Protein AF-A0A3D5AUP7-F1 (afdb_monomer)

Mean predicted aligned error: 5.09 Å

Radius of gyration: 14.92 Å; Cα contacts (8 Å, |Δi|>4): 232; chains: 1; bounding box: 32×25×43 Å

Sequence (117 aa):
VCSSDLTIDRVVGEVRGDLPDRWRFDDDGYHENPCRITPMRDGAAATRTLTLSGPEGTEGEALAKLASGFGDVRLRPAEGTPEGFYVDAGNFVAVRARVNGPGTVVLELKTGCRPAD

Nearest PDB structures (foldseek):
  6sgb-assembly1_CE  TM=3.297E-01  e=3.866E-01  Trypanosoma brucei brucei
  5xrz-assembly1_D  TM=4.089E-01  e=2.575E+00  Homo sapiens
  8rjw-assembly1_F  TM=4.200E-01  e=4.077E+00  Homo sapiens
  7p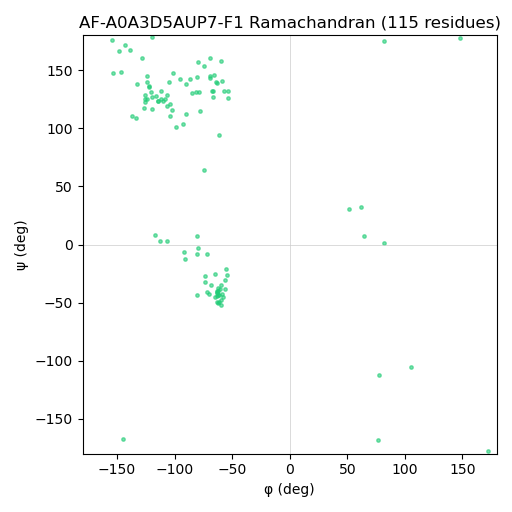kq-assembly1_e  TM=2.857E-01  e=1.027E+00  Chlamydomonas reinhardtii
  8rj3-assembly1_C  TM=4.199E-01  e=4.573E+00  Homo sapiens

Foldseek 3Di:
DDPLVVLVVVLVVLLVVQADPQKDKDKPDKDWDWDAPDPVAIFIKIKIKIKIFGAFPCLLVSQVSSVVSQPPWAFCDDPPGTQWIWDDSPPQWIWIWGAPDGRIIMIMTMHDTDHPD

pLDDT: mean 87.89, std 8.04, range [55.56, 95.88]

Structure (mmCIF, N/CA/C/O backbone):
data_AF-A0A3D5AUP7-F1
#
_entry.id   AF-A0A3D5AUP7-F1
#
loop_
_atom_site.group_PDB
_atom_site.id
_atom_site.typ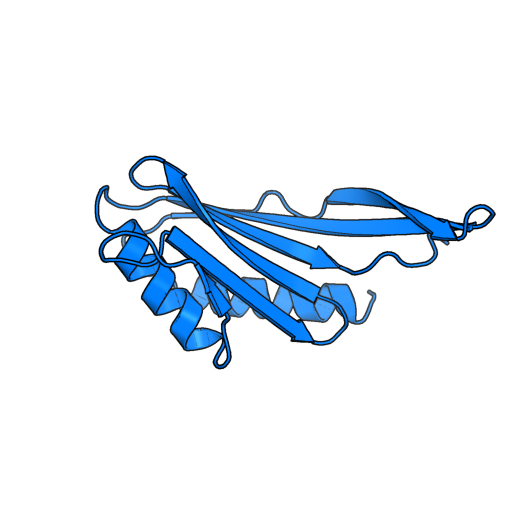e_symbol
_atom_site.label_atom_id
_atom_site.label_alt_id
_atom_site.label_comp_id
_atom_site.label_asym_id
_atom_site.label_entity_id
_atom_site.label_seq_id
_atom_site.pdbx_PDB_ins_code
_atom_site.Cartn_x
_atom_site.Cartn_y
_atom_site.Cartn_z
_atom_site.occupancy
_atom_site.B_iso_or_equiv
_atom_site.auth_seq_id
_atom_site.auth_comp_id
_atom_site.auth_asym_id
_atom_site.auth_atom_id
_atom_site.pdbx_PDB_model_num
ATOM 1 N N . VAL A 1 1 ? 4.825 -13.151 -17.714 1.00 55.56 1 VAL A N 1
ATOM 2 C CA . VAL A 1 1 ? 4.619 -12.551 -16.378 1.00 55.56 1 VAL A CA 1
ATOM 3 C C . VAL A 1 1 ? 5.988 -12.217 -15.826 1.00 55.56 1 VAL A C 1
ATOM 5 O O . VAL A 1 1 ? 6.822 -13.117 -15.748 1.00 55.56 1 VAL A O 1
ATOM 8 N N . CYS A 1 2 ? 6.263 -10.944 -15.564 1.00 66.56 2 CYS A N 1
ATOM 9 C CA . CYS A 1 2 ? 7.560 -10.511 -15.053 1.00 66.56 2 CYS A CA 1
ATOM 10 C C . CYS A 1 2 ? 7.691 -10.884 -13.565 1.00 66.56 2 CYS A C 1
ATOM 12 O O . CYS A 1 2 ? 6.695 -10.998 -12.855 1.00 66.56 2 CYS A O 1
ATOM 14 N N . SER A 1 3 ? 8.919 -11.072 -13.063 1.00 75.62 3 SER A N 1
ATOM 15 C CA . SER A 1 3 ? 9.167 -11.403 -11.640 1.00 75.62 3 SER A CA 1
ATOM 16 C C . SER A 1 3 ? 8.566 -10.363 -10.670 1.00 75.62 3 SER A C 1
ATOM 18 O O . SER A 1 3 ? 8.133 -10.688 -9.562 1.00 75.62 3 SER A O 1
ATOM 20 N N . SER A 1 4 ? 8.495 -9.101 -11.105 1.00 76.75 4 SER A N 1
ATOM 21 C CA . SER A 1 4 ? 7.840 -8.006 -10.383 1.00 76.75 4 SER A CA 1
ATOM 22 C C . SER A 1 4 ? 6.340 -8.223 -10.204 1.00 76.75 4 SER A C 1
ATOM 24 O O . SER A 1 4 ? 5.824 -7.968 -9.122 1.00 76.75 4 SER A O 1
ATOM 26 N N . ASP A 1 5 ? 5.653 -8.739 -11.220 1.00 82.38 5 ASP A N 1
ATOM 27 C CA . ASP A 1 5 ? 4.196 -8.901 -11.205 1.00 82.38 5 ASP A CA 1
ATOM 28 C C . ASP A 1 5 ? 3.817 -10.036 -10.250 1.00 82.38 5 ASP A C 1
ATOM 30 O O . ASP A 1 5 ? 2.938 -9.877 -9.413 1.00 82.38 5 ASP A O 1
ATOM 34 N N . LEU A 1 6 ? 4.589 -11.132 -10.261 1.00 85.94 6 LEU A N 1
ATOM 35 C CA . LEU A 1 6 ? 4.455 -12.209 -9.271 1.00 85.94 6 LEU A CA 1
ATOM 36 C C . LEU A 1 6 ? 4.674 -11.706 -7.838 1.00 85.94 6 LEU A C 1
ATOM 38 O O . LEU A 1 6 ? 4.034 -12.178 -6.900 1.00 85.94 6 LEU A O 1
ATOM 42 N N . THR A 1 7 ? 5.581 -10.743 -7.661 1.00 88.06 7 THR A N 1
ATOM 43 C CA . THR A 1 7 ? 5.826 -10.123 -6.354 1.00 88.06 7 THR A CA 1
ATOM 44 C C . THR A 1 7 ? 4.648 -9.249 -5.934 1.00 88.06 7 THR A C 1
ATOM 46 O O . THR A 1 7 ? 4.237 -9.327 -4.779 1.00 88.06 7 THR A O 1
ATOM 49 N N . ILE A 1 8 ? 4.079 -8.465 -6.856 1.00 89.50 8 ILE A N 1
ATOM 50 C CA . ILE A 1 8 ? 2.871 -7.670 -6.608 1.00 89.50 8 ILE A CA 1
ATOM 51 C C . ILE A 1 8 ? 1.700 -8.588 -6.247 1.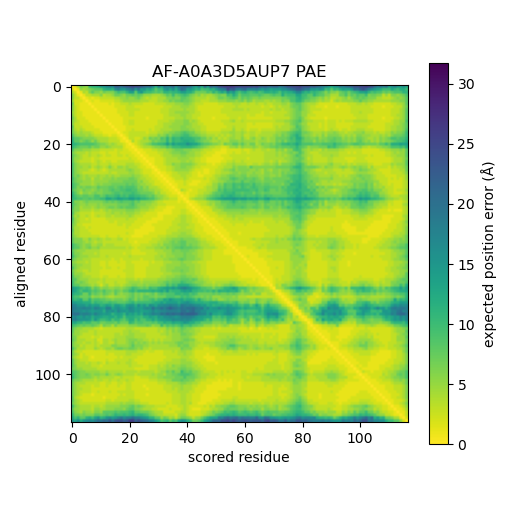00 89.50 8 ILE A C 1
ATOM 53 O O . ILE A 1 8 ? 1.077 -8.373 -5.214 1.00 89.50 8 ILE A O 1
ATOM 57 N N . ASP A 1 9 ? 1.438 -9.640 -7.024 1.00 91.62 9 ASP A N 1
ATOM 58 C CA . ASP A 1 9 ? 0.341 -10.581 -6.764 1.00 91.62 9 ASP A CA 1
ATOM 59 C C . ASP A 1 9 ? 0.482 -11.281 -5.405 1.00 91.62 9 ASP A C 1
ATOM 61 O O . ASP A 1 9 ? -0.507 -11.445 -4.687 1.00 91.62 9 ASP A O 1
ATOM 65 N N . ARG A 1 10 ? 1.712 -11.641 -5.009 1.00 91.62 10 ARG A N 1
ATOM 66 C CA . ARG A 1 10 ? 1.990 -12.174 -3.667 1.00 91.62 10 ARG A CA 1
ATOM 67 C C . ARG A 1 10 ? 1.599 -11.172 -2.585 1.00 91.62 10 ARG A C 1
ATOM 69 O O . ARG A 1 10 ? 0.849 -11.531 -1.683 1.00 91.62 10 ARG A O 1
ATOM 76 N N . VAL A 1 11 ? 2.077 -9.931 -2.688 1.00 91.56 11 VAL A N 1
ATOM 77 C CA . VAL A 1 11 ? 1.783 -8.896 -1.688 1.00 91.56 11 VAL A CA 1
ATOM 78 C C . VAL A 1 11 ? 0.282 -8.608 -1.620 1.00 91.56 11 VAL A C 1
ATOM 80 O O . VAL A 1 11 ? -0.270 -8.458 -0.535 1.00 91.56 11 VAL A O 1
ATOM 83 N N . VAL A 1 12 ? -0.406 -8.569 -2.762 1.00 93.12 12 VAL A N 1
ATOM 84 C CA . VAL A 1 12 ? -1.868 -8.413 -2.824 1.00 93.12 12 VAL A CA 1
ATOM 85 C C . VAL A 1 12 ? -2.570 -9.543 -2.061 1.00 93.12 12 VAL A C 1
ATOM 87 O O . VAL A 1 12 ? -3.511 -9.286 -1.308 1.00 93.12 12 VAL A O 1
ATOM 90 N N . GLY A 1 13 ? -2.099 -10.783 -2.219 1.00 91.25 13 GLY A N 1
ATOM 91 C CA . GLY A 1 13 ? -2.597 -11.941 -1.477 1.00 91.25 13 GLY A CA 1
ATOM 92 C C . GLY A 1 13 ? -2.366 -11.840 0.034 1.00 91.25 13 GLY A C 1
ATOM 93 O O . GLY A 1 13 ? -3.289 -12.108 0.801 1.00 91.25 13 GLY A O 1
ATOM 94 N N . GLU A 1 14 ? -1.175 -11.408 0.454 1.00 90.69 14 GLU A N 1
ATOM 95 C CA . GLU A 1 14 ? -0.819 -11.186 1.866 1.00 90.69 14 GLU A CA 1
ATOM 96 C C . GLU A 1 14 ? -1.699 -10.096 2.496 1.00 90.69 14 GLU A C 1
ATOM 98 O O . GLU A 1 14 ? -2.353 -10.337 3.509 1.00 90.69 14 GLU A O 1
ATOM 103 N N . VAL A 1 15 ? -1.823 -8.935 1.841 1.00 90.44 15 VAL A N 1
ATOM 104 C CA . VAL A 1 15 ? -2.677 -7.825 2.299 1.00 90.44 15 VAL A CA 1
ATOM 105 C C . VAL A 1 15 ? -4.129 -8.274 2.440 1.00 90.44 15 VAL A C 1
ATOM 107 O O . VAL A 1 15 ? -4.762 -7.984 3.453 1.00 90.44 15 VAL A O 1
ATOM 110 N N . ARG A 1 16 ? -4.661 -9.004 1.450 1.00 90.25 16 ARG A N 1
ATOM 111 C CA . ARG A 1 16 ? -6.029 -9.540 1.496 1.00 90.25 16 ARG A CA 1
ATOM 112 C C . ARG A 1 16 ? -6.229 -10.527 2.649 1.00 90.25 16 ARG A C 1
ATOM 114 O O . ARG A 1 16 ? -7.309 -10.537 3.228 1.00 90.25 16 ARG A O 1
ATOM 121 N N . GLY A 1 17 ? -5.229 -11.351 2.957 1.00 87.69 17 GLY A N 1
ATOM 122 C CA . GLY A 1 17 ? -5.289 -12.330 4.045 1.00 87.69 17 GLY A CA 1
ATOM 123 C C . GLY A 1 17 ? -5.181 -11.717 5.444 1.00 87.69 17 GLY A C 1
ATOM 124 O O . GLY A 1 17 ? -5.798 -12.228 6.374 1.00 87.69 17 GLY A O 1
ATOM 125 N N . ASP A 1 18 ? -4.438 -10.617 5.587 1.00 87.06 18 ASP A N 1
ATOM 126 C CA . ASP A 1 18 ? -4.186 -9.956 6.876 1.00 87.06 18 ASP A CA 1
ATOM 127 C C . ASP A 1 18 ? -5.194 -8.851 7.231 1.00 87.06 18 ASP A C 1
ATOM 129 O O . ASP A 1 18 ? -5.161 -8.297 8.339 1.00 87.06 18 ASP A O 1
ATOM 133 N N . LEU A 1 19 ? -6.088 -8.514 6.300 1.00 84.31 19 LEU A N 1
ATOM 134 C CA . LEU A 1 19 ? -7.110 -7.490 6.477 1.00 84.31 19 LEU A CA 1
ATOM 135 C C . LEU A 1 19 ? -8.145 -7.898 7.540 1.00 84.31 19 LEU A C 1
ATOM 137 O O . LEU A 1 19 ? -8.683 -9.002 7.478 1.00 84.31 19 LEU A O 1
ATOM 141 N N . PRO A 1 20 ? -8.485 -7.015 8.500 1.00 80.12 20 PRO A N 1
ATOM 142 C CA . PRO A 1 20 ? -9.527 -7.319 9.476 1.00 80.12 20 PRO A CA 1
ATOM 143 C C . PRO A 1 20 ? -10.901 -7.441 8.800 1.00 80.12 20 PRO A C 1
ATOM 145 O O . PRO A 1 20 ? -11.210 -6.651 7.914 1.00 80.12 20 PRO A O 1
ATOM 148 N N . ASP A 1 21 ? -11.780 -8.320 9.295 1.00 84.44 21 ASP A N 1
ATOM 149 C CA . ASP A 1 21 ? -13.104 -8.610 8.693 1.00 84.44 21 ASP A CA 1
ATOM 150 C C . ASP A 1 21 ? -14.000 -7.376 8.466 1.00 84.44 21 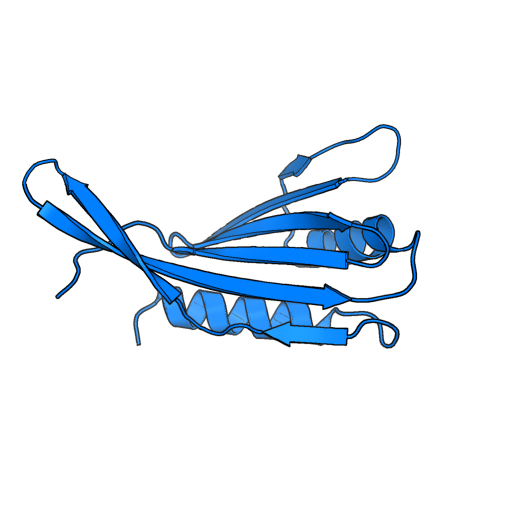ASP A C 1
ATOM 152 O O . ASP A 1 21 ? -14.881 -7.361 7.609 1.00 84.44 21 ASP A O 1
ATOM 156 N N . ARG A 1 22 ? -13.789 -6.319 9.258 1.00 88.19 22 ARG A N 1
ATOM 157 C CA . ARG A 1 22 ? -14.520 -5.041 9.188 1.00 88.19 22 ARG A CA 1
ATOM 158 C C . ARG A 1 22 ? -14.040 -4.103 8.073 1.00 88.19 22 ARG A C 1
ATOM 160 O O . ARG A 1 22 ? -14.600 -3.020 7.924 1.00 88.19 22 ARG A O 1
ATOM 167 N N . TRP A 1 23 ? -13.003 -4.485 7.334 1.00 91.75 23 TRP A N 1
ATOM 168 C CA . TRP A 1 23 ? -12.430 -3.705 6.244 1.00 91.75 23 TRP A CA 1
ATOM 169 C C . TRP A 1 23 ? -12.818 -4.288 4.886 1.00 91.75 23 TRP A C 1
ATOM 171 O O . TRP A 1 23 ? -12.833 -5.496 4.669 1.00 91.75 23 TRP A O 1
ATOM 181 N N . ARG A 1 24 ? -13.121 -3.399 3.945 1.00 93.44 24 ARG A N 1
ATOM 182 C CA . ARG A 1 24 ? -13.376 -3.705 2.540 1.00 93.44 24 ARG A CA 1
ATOM 183 C C . ARG A 1 24 ? -12.092 -3.508 1.753 1.00 93.44 24 ARG A C 1
ATOM 185 O O . ARG A 1 24 ? -11.333 -2.580 2.021 1.00 93.44 24 ARG A O 1
ATOM 192 N N . PHE A 1 25 ? -11.897 -4.383 0.780 1.00 93.75 25 PHE A N 1
ATOM 193 C CA . PHE A 1 25 ? -10.751 -4.399 -0.111 1.00 93.75 25 PHE A CA 1
ATOM 194 C C . PHE A 1 25 ? -11.215 -4.094 -1.531 1.00 93.75 25 PHE A C 1
ATOM 196 O O . PHE A 1 25 ? -12.066 -4.814 -2.058 1.00 93.75 25 PHE A O 1
ATOM 203 N N . ASP A 1 26 ? -10.636 -3.066 -2.130 1.00 95.06 26 ASP A N 1
ATOM 204 C CA . ASP A 1 26 ? -10.828 -2.693 -3.524 1.00 95.06 26 ASP A CA 1
ATOM 205 C C . ASP A 1 26 ? -9.468 -2.645 -4.231 1.00 95.06 26 ASP A C 1
ATOM 207 O O . ASP A 1 26 ? -8.462 -2.245 -3.640 1.00 95.06 26 ASP A O 1
ATOM 211 N N . ASP A 1 27 ? -9.423 -3.132 -5.466 1.00 94.50 27 ASP A N 1
ATOM 212 C CA . ASP A 1 27 ? -8.197 -3.321 -6.241 1.00 94.50 27 ASP A CA 1
ATOM 213 C C . ASP A 1 27 ? -8.411 -2.769 -7.642 1.00 94.50 27 ASP A C 1
ATOM 215 O O . ASP A 1 27 ? -9.141 -3.357 -8.444 1.00 94.50 27 ASP A O 1
ATOM 219 N N . ASP A 1 28 ? -7.746 -1.650 -7.919 1.00 91.81 28 ASP A N 1
ATOM 220 C CA . ASP A 1 28 ? -7.843 -0.933 -9.191 1.00 91.81 28 ASP A CA 1
ATOM 221 C C . ASP A 1 28 ? -7.141 -1.688 -10.338 1.00 91.81 28 ASP A C 1
ATOM 223 O O . ASP A 1 28 ? -7.260 -1.329 -11.511 1.00 91.81 28 ASP A O 1
ATOM 227 N N . GLY A 1 29 ? -6.421 -2.768 -10.017 1.00 90.44 29 GLY A N 1
ATOM 228 C CA . GLY A 1 29 ? -5.654 -3.550 -10.971 1.00 90.44 29 GLY A CA 1
ATOM 229 C C . GLY A 1 29 ? -4.345 -2.876 -11.378 1.00 90.44 29 GLY A C 1
ATOM 230 O O . GLY A 1 29 ? -3.852 -1.938 -10.750 1.00 90.44 29 GLY A O 1
ATOM 231 N N . TYR A 1 30 ? -3.723 -3.421 -12.423 1.00 88.88 30 TYR A N 1
ATOM 232 C CA . TYR A 1 30 ? -2.447 -2.923 -12.925 1.00 88.88 30 TYR A CA 1
ATOM 233 C C . TYR A 1 30 ? -2.639 -1.708 -13.833 1.00 88.88 30 TYR A C 1
ATOM 235 O O . TYR A 1 30 ? -3.388 -1.746 -14.809 1.00 88.88 30 TYR A O 1
ATOM 243 N N . HIS A 1 31 ? -1.860 -0.668 -13.561 1.00 91.56 31 HIS A N 1
ATOM 244 C CA . HIS A 1 31 ? -1.709 0.508 -14.401 1.00 91.56 31 HIS A CA 1
ATOM 245 C C . HIS A 1 31 ? -0.253 0.655 -14.830 1.00 91.56 31 HIS A C 1
ATOM 247 O O . HIS A 1 31 ? 0.638 0.884 -14.006 1.00 91.56 31 HIS A O 1
ATOM 253 N N . GLU A 1 32 ? -0.005 0.567 -16.132 1.00 90.38 32 GLU A N 1
ATOM 254 C CA . GLU A 1 32 ? 1.297 0.902 -16.696 1.00 90.38 32 GLU A CA 1
ATOM 255 C C . GLU A 1 32 ? 1.459 2.414 -16.816 1.00 90.38 32 GLU A C 1
ATOM 257 O O . GLU A 1 32 ? 0.595 3.130 -17.321 1.00 90.38 32 GLU A O 1
ATOM 262 N N . ASN A 1 33 ? 2.597 2.899 -16.337 1.00 90.25 33 ASN A N 1
ATOM 263 C CA . ASN A 1 33 ? 2.976 4.296 -16.377 1.00 90.25 33 ASN A CA 1
ATOM 264 C C . ASN A 1 33 ? 4.271 4.432 -17.186 1.00 90.25 33 ASN A C 1
ATOM 266 O O . ASN A 1 33 ? 5.263 3.773 -16.848 1.00 90.25 33 ASN A O 1
ATOM 270 N N . PRO A 1 34 ? 4.307 5.298 -18.214 1.00 91.31 34 PRO A N 1
ATOM 271 C CA . PRO A 1 34 ? 5.533 5.548 -18.954 1.00 91.31 34 PRO A CA 1
ATOM 272 C C . PRO A 1 34 ? 6.581 6.177 -18.032 1.00 91.31 34 PRO A C 1
ATOM 274 O O . PRO A 1 34 ? 6.289 7.043 -17.201 1.00 91.31 34 PRO A O 1
ATOM 277 N N . CYS A 1 35 ? 7.825 5.748 -18.183 1.00 91.75 35 CYS A N 1
ATOM 278 C CA . CYS A 1 35 ? 8.967 6.265 -17.445 1.00 91.75 35 CYS A CA 1
ATOM 279 C C . CYS A 1 35 ? 10.200 6.324 -18.351 1.00 91.75 35 CYS A C 1
ATOM 281 O O . CYS A 1 35 ? 10.187 5.845 -19.480 1.00 91.75 35 CYS A O 1
ATOM 283 N N . ARG A 1 36 ? 11.285 6.934 -17.867 1.00 91.44 36 ARG A N 1
ATOM 284 C CA . ARG A 1 36 ? 12.572 6.937 -18.573 1.00 91.44 36 ARG A CA 1
ATOM 285 C C . ARG A 1 36 ? 13.613 6.212 -17.746 1.00 91.44 36 ARG A C 1
ATOM 287 O O . ARG A 1 36 ? 13.819 6.550 -16.581 1.00 91.44 36 ARG A O 1
ATOM 294 N N . ILE A 1 37 ? 14.287 5.253 -18.369 1.00 89.50 37 ILE A N 1
ATOM 295 C CA . ILE A 1 37 ? 15.435 4.556 -17.776 1.00 89.50 37 ILE A CA 1
ATOM 296 C C . ILE A 1 37 ? 16.679 5.425 -17.941 1.00 89.50 37 ILE A C 1
ATOM 298 O O . ILE A 1 37 ? 17.464 5.596 -17.013 1.00 89.50 37 ILE A O 1
ATOM 302 N N . THR A 1 38 ? 16.841 5.998 -19.134 1.00 87.69 38 THR A N 1
ATOM 303 C CA . THR A 1 38 ? 17.867 6.992 -19.455 1.00 87.69 38 THR A CA 1
ATOM 304 C C . THR A 1 38 ? 17.248 8.083 -20.332 1.00 87.69 38 THR A C 1
ATOM 306 O O . THR A 1 38 ? 16.155 7.887 -20.866 1.00 87.69 38 THR A O 1
ATOM 309 N N . PRO A 1 39 ? 17.923 9.228 -20.548 1.00 89.75 39 PRO A N 1
ATOM 310 C CA . PRO A 1 39 ? 17.423 10.267 -21.451 1.00 89.75 39 PRO A CA 1
ATOM 311 C C . PRO A 1 39 ? 17.120 9.793 -22.883 1.00 89.75 39 PRO A C 1
ATOM 313 O O . PRO A 1 39 ? 16.362 10.459 -23.574 1.00 89.75 39 PRO A O 1
ATOM 316 N N . MET A 1 40 ? 17.707 8.668 -23.311 1.00 90.50 40 MET A N 1
ATOM 317 C CA . MET A 1 40 ? 17.565 8.099 -24.659 1.00 90.50 40 MET A CA 1
ATOM 318 C C . MET A 1 40 ? 16.799 6.767 -24.675 1.00 90.50 40 MET A C 1
ATOM 320 O O . MET A 1 40 ? 16.717 6.130 -25.721 1.00 90.50 40 MET A O 1
ATOM 324 N N . ARG A 1 41 ? 16.300 6.298 -23.523 1.00 88.38 41 ARG A N 1
ATOM 325 C CA . ARG A 1 41 ? 15.630 4.999 -23.403 1.00 88.38 41 ARG A CA 1
ATOM 326 C C . ARG A 1 41 ? 14.382 5.115 -22.542 1.00 88.38 41 ARG A C 1
ATOM 328 O O . ARG A 1 41 ? 14.474 5.278 -21.319 1.00 88.38 41 ARG A O 1
ATOM 335 N N . ASP A 1 42 ? 13.244 4.968 -23.204 1.00 91.69 42 ASP A N 1
ATOM 336 C CA . ASP A 1 42 ? 11.944 4.854 -22.561 1.00 91.69 42 ASP A CA 1
ATOM 337 C C . ASP A 1 42 ? 11.803 3.523 -21.817 1.00 91.69 42 ASP A C 1
ATOM 339 O O . ASP A 1 42 ? 12.546 2.555 -22.024 1.00 91.69 42 ASP A O 1
ATOM 343 N N . GLY A 1 43 ? 10.857 3.510 -20.894 1.00 91.50 43 GLY A N 1
ATOM 344 C CA . GLY A 1 43 ? 10.498 2.357 -20.104 1.00 91.50 43 GLY A CA 1
ATOM 345 C C . GLY A 1 43 ? 9.057 2.429 -19.622 1.00 91.50 43 GLY A C 1
ATOM 346 O O . GLY A 1 43 ? 8.368 3.434 -19.802 1.00 91.50 43 GLY A O 1
ATOM 347 N N . ALA A 1 44 ? 8.630 1.367 -18.955 1.00 91.88 44 ALA A N 1
ATOM 348 C CA . ALA A 1 44 ? 7.366 1.283 -18.249 1.00 91.88 44 ALA A CA 1
ATOM 349 C C . ALA A 1 44 ? 7.608 0.911 -16.782 1.00 91.88 44 ALA A C 1
ATOM 351 O O . ALA A 1 44 ? 8.536 0.172 -16.435 1.00 91.88 44 ALA A O 1
ATOM 352 N N . ALA A 1 45 ? 6.776 1.462 -15.909 1.00 91.81 45 ALA A N 1
ATOM 353 C CA . ALA A 1 45 ? 6.630 1.024 -14.532 1.00 91.81 45 ALA A CA 1
ATOM 354 C C . ALA A 1 45 ? 5.169 0.639 -14.309 1.00 91.81 45 ALA A C 1
ATOM 356 O O . ALA A 1 45 ? 4.269 1.381 -14.701 1.00 91.81 45 ALA A O 1
ATOM 357 N N . ALA A 1 46 ? 4.933 -0.489 -13.655 1.00 92.25 46 ALA A N 1
ATOM 358 C CA . ALA A 1 46 ? 3.599 -0.890 -13.256 1.00 92.25 46 ALA A CA 1
ATOM 359 C C . ALA A 1 46 ? 3.298 -0.352 -11.855 1.00 92.25 46 ALA A C 1
ATOM 361 O O . ALA A 1 46 ? 4.139 -0.401 -10.952 1.00 92.25 46 ALA A O 1
ATOM 362 N N . THR A 1 47 ? 2.083 0.148 -11.683 1.00 93.62 47 THR A N 1
ATOM 363 C CA . THR A 1 47 ? 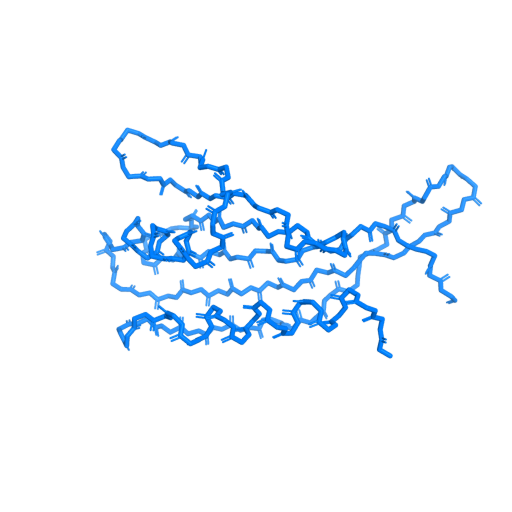1.517 0.524 -10.392 1.00 93.62 47 THR A CA 1
ATOM 364 C C . THR A 1 47 ? 0.234 -0.268 -10.194 1.00 93.62 47 THR A C 1
ATOM 366 O O . THR A 1 47 ? -0.562 -0.370 -11.122 1.00 93.62 47 THR A O 1
ATOM 369 N N . ARG A 1 48 ? 0.015 -0.809 -9.000 1.00 95.06 48 ARG A N 1
ATOM 370 C CA . ARG A 1 48 ? -1.262 -1.393 -8.588 1.00 95.06 48 ARG A CA 1
ATOM 371 C C . ARG A 1 48 ? -1.705 -0.733 -7.299 1.00 95.06 48 ARG A C 1
ATOM 373 O O . ARG A 1 48 ? -0.940 -0.693 -6.333 1.00 95.06 48 ARG A O 1
ATOM 380 N N . THR A 1 49 ? -2.911 -0.189 -7.315 1.00 95.50 49 THR A N 1
ATOM 381 C CA . THR A 1 49 ? -3.461 0.569 -6.194 1.00 95.50 49 THR A CA 1
ATOM 382 C C . THR A 1 49 ? -4.522 -0.265 -5.506 1.00 95.50 49 THR A C 1
ATOM 384 O O . THR A 1 49 ? 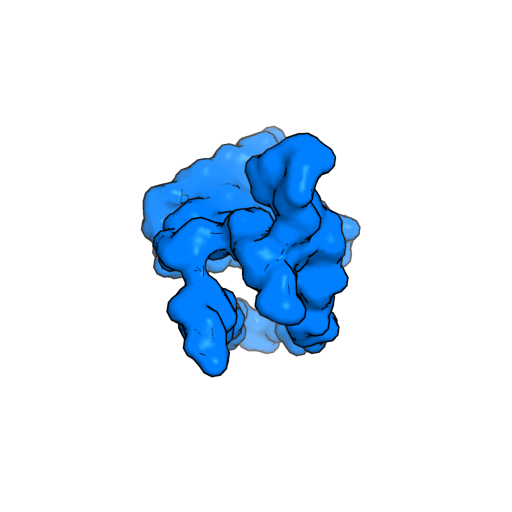-5.421 -0.801 -6.148 1.00 95.50 49 THR A O 1
ATOM 387 N N . LEU A 1 50 ? -4.389 -0.383 -4.190 1.00 95.88 50 LEU A N 1
ATOM 388 C CA . LEU A 1 50 ? -5.346 -1.059 -3.333 1.00 95.88 50 LEU A CA 1
ATOM 389 C C . LEU A 1 50 ? -5.974 -0.019 -2.416 1.00 95.88 50 LEU A C 1
ATOM 391 O O . LEU A 1 50 ? -5.266 0.667 -1.670 1.00 95.88 50 LEU A O 1
ATOM 395 N N . THR A 1 51 ? -7.296 0.073 -2.448 1.00 95.81 51 THR A N 1
ATOM 396 C CA . THR A 1 51 ? -8.059 0.937 -1.552 1.00 95.81 51 THR A CA 1
ATOM 397 C C . THR A 1 51 ? -8.709 0.084 -0.474 1.00 95.81 51 THR A C 1
ATOM 399 O O . THR A 1 51 ? -9.480 -0.835 -0.743 1.00 95.81 51 THR A O 1
ATOM 402 N N . LEU A 1 52 ? -8.373 0.387 0.775 1.00 95.00 52 LEU A N 1
ATOM 403 C CA . LEU A 1 52 ? -8.909 -0.270 1.955 1.00 95.00 52 LEU A CA 1
ATOM 404 C C . LEU A 1 52 ? -9.850 0.693 2.665 1.00 95.00 52 LEU A C 1
ATOM 406 O O . LEU A 1 52 ? -9.452 1.805 3.020 1.00 95.00 52 LEU A O 1
ATOM 410 N N . SER A 1 53 ? -11.083 0.256 2.897 1.00 95.44 53 SER A N 1
ATOM 411 C CA . SER A 1 53 ? -12.101 1.068 3.566 1.00 95.44 53 SER A CA 1
ATOM 412 C C . SER A 1 53 ? -12.657 0.350 4.786 1.00 95.44 53 SER A C 1
ATOM 414 O O . SER A 1 53 ? -13.163 -0.762 4.674 1.00 95.44 53 SER A O 1
ATOM 416 N N . GLY A 1 54 ? -12.605 0.982 5.949 1.00 94.25 54 GLY A N 1
ATOM 417 C CA . GLY A 1 54 ? -13.073 0.432 7.214 1.00 94.25 54 GLY A CA 1
ATOM 418 C C . GLY A 1 54 ? -13.692 1.500 8.114 1.00 94.25 54 GLY A C 1
ATOM 419 O O . GLY A 1 54 ? -13.993 2.604 7.658 1.00 94.25 54 GLY A O 1
ATOM 420 N N . PRO A 1 55 ? -13.917 1.182 9.398 1.00 94.50 55 PRO A N 1
ATOM 421 C CA . PRO A 1 55 ? -14.447 2.141 10.359 1.00 94.50 55 PRO A CA 1
ATOM 422 C C . PRO A 1 55 ? -13.494 3.321 10.579 1.00 94.50 55 PRO A C 1
ATOM 424 O O . PRO A 1 55 ? -12.282 3.132 10.724 1.00 94.50 55 PRO A O 1
ATOM 427 N N . GLU A 1 56 ? -14.050 4.527 10.662 1.00 93.50 56 GLU A N 1
ATOM 428 C CA . GLU A 1 56 ? -13.292 5.743 10.968 1.00 93.50 56 GLU A CA 1
ATOM 429 C C . GLU A 1 56 ? -12.578 5.635 12.325 1.00 93.50 56 GLU A C 1
ATOM 431 O O . GLU A 1 56 ? -13.118 5.084 13.288 1.00 93.50 56 GLU A O 1
ATOM 436 N N . GLY A 1 57 ? -11.348 6.146 12.400 1.00 89.81 57 GLY A N 1
ATOM 437 C CA . GLY A 1 57 ? -10.510 6.108 13.602 1.00 89.81 57 GLY A CA 1
ATOM 438 C C . GLY A 1 57 ? -9.755 4.791 13.814 1.00 89.81 57 GLY A C 1
ATOM 439 O O . GLY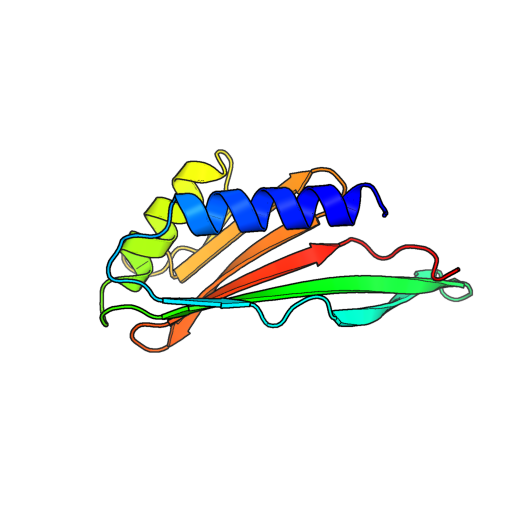 A 1 57 ? -9.046 4.650 14.811 1.00 89.81 57 GLY A O 1
ATOM 440 N N . THR A 1 58 ? -9.889 3.820 12.901 1.00 90.31 58 THR A N 1
ATOM 441 C CA . THR A 1 58 ? -9.178 2.525 12.956 1.00 90.31 58 THR A CA 1
ATOM 442 C C . THR A 1 58 ? -8.051 2.404 11.926 1.00 90.31 58 THR A C 1
ATOM 444 O O . THR A 1 58 ? -7.390 1.371 11.836 1.00 90.31 58 THR A O 1
ATOM 447 N N . GLU A 1 59 ? -7.790 3.459 11.154 1.00 90.81 59 GLU A N 1
ATOM 448 C CA . GLU A 1 59 ? -6.846 3.477 10.031 1.00 90.81 59 GLU A CA 1
ATOM 449 C C . GLU A 1 59 ? -5.421 3.205 10.495 1.00 90.81 59 GLU A C 1
ATOM 451 O O . GLU A 1 59 ? -4.684 2.442 9.874 1.00 90.81 59 GLU A O 1
ATOM 456 N N . GLY A 1 60 ? -5.047 3.796 11.625 1.00 88.56 60 GLY A N 1
ATOM 457 C CA . GLY A 1 60 ? -3.736 3.600 12.212 1.00 88.56 60 GLY A CA 1
ATOM 458 C C . GLY A 1 60 ? -3.513 2.180 12.756 1.00 88.56 60 GLY A C 1
ATOM 459 O O . GLY A 1 60 ? -2.418 1.638 12.617 1.00 88.56 60 GLY A O 1
ATOM 460 N N . GLU A 1 61 ? -4.552 1.540 13.307 1.00 88.50 61 GLU A N 1
ATOM 461 C CA . GLU A 1 61 ? -4.515 0.125 13.712 1.00 88.50 61 GLU A CA 1
ATOM 462 C C . GLU A 1 61 ? -4.346 -0.781 12.486 1.00 88.50 61 GLU A C 1
ATOM 464 O O . GLU A 1 61 ? -3.497 -1.673 12.482 1.00 88.50 61 GLU A O 1
ATOM 469 N N . ALA A 1 62 ? -5.101 -0.511 11.415 1.00 89.50 62 ALA A N 1
ATOM 470 C CA . ALA A 1 62 ? -4.976 -1.237 10.157 1.00 89.50 62 ALA A CA 1
ATOM 471 C C . ALA A 1 62 ? -3.581 -1.067 9.538 1.00 89.50 62 ALA A C 1
ATOM 473 O O . ALA A 1 62 ? -2.973 -2.049 9.121 1.00 89.50 62 ALA A O 1
ATOM 474 N N . LEU A 1 63 ? -3.025 0.148 9.542 1.00 89.88 63 LEU A N 1
ATOM 475 C CA . LEU A 1 63 ? -1.662 0.404 9.078 1.00 89.88 63 LEU A CA 1
ATOM 476 C C . LEU A 1 63 ? -0.615 -0.335 9.907 1.00 89.88 63 LEU A C 1
ATOM 478 O O . LEU A 1 63 ? 0.298 -0.917 9.329 1.00 89.88 63 LEU A O 1
ATOM 482 N N . ALA A 1 64 ? -0.741 -0.339 11.235 1.00 87.81 64 ALA A N 1
ATOM 483 C CA . ALA A 1 64 ? 0.165 -1.077 12.108 1.00 87.81 64 ALA A CA 1
ATOM 484 C C . ALA A 1 64 ? 0.077 -2.593 11.863 1.00 87.81 64 ALA A C 1
ATOM 486 O O . ALA A 1 64 ? 1.105 -3.268 11.788 1.00 87.81 64 ALA A O 1
ATOM 487 N N . LYS A 1 65 ? -1.137 -3.125 11.669 1.00 88.56 65 LYS A N 1
ATOM 488 C CA . LYS A 1 65 ? -1.358 -4.535 11.333 1.00 88.56 65 LYS A CA 1
ATOM 489 C C . LYS A 1 65 ? -0.731 -4.899 9.987 1.00 88.56 65 LYS A C 1
ATOM 491 O O . LYS A 1 65 ? 0.037 -5.855 9.931 1.00 88.56 65 LYS A O 1
ATOM 496 N N . LEU A 1 66 ? -0.986 -4.115 8.941 1.00 89.44 66 LEU A N 1
ATOM 497 C CA . LEU A 1 66 ? -0.390 -4.320 7.618 1.00 89.44 66 LEU A CA 1
ATOM 498 C C . LEU A 1 66 ? 1.135 -4.242 7.683 1.00 89.44 66 LEU A C 1
ATOM 500 O O . LEU A 1 66 ? 1.820 -5.134 7.198 1.00 89.44 66 LEU A O 1
ATOM 504 N N . ALA A 1 67 ? 1.673 -3.216 8.344 1.00 89.06 67 ALA A N 1
ATOM 505 C CA . ALA A 1 67 ? 3.108 -3.049 8.529 1.00 89.06 67 ALA A CA 1
ATOM 506 C C . ALA A 1 67 ? 3.757 -4.261 9.215 1.00 89.06 67 ALA A C 1
ATOM 508 O O . ALA A 1 67 ? 4.852 -4.666 8.830 1.00 89.06 67 ALA A O 1
ATOM 509 N N . SER A 1 68 ? 3.073 -4.871 10.191 1.00 87.38 68 SER A N 1
ATOM 510 C CA . SER A 1 68 ? 3.588 -6.048 10.898 1.00 87.38 68 SER A CA 1
ATOM 511 C C . SER A 1 68 ? 3.758 -7.283 10.004 1.00 87.38 68 SER A C 1
ATOM 513 O O . SER A 1 68 ? 4.619 -8.109 10.297 1.00 87.38 68 SER A O 1
ATOM 515 N N . GLY A 1 69 ? 3.005 -7.387 8.901 1.00 85.81 69 GLY A N 1
ATOM 516 C CA . GLY A 1 69 ? 3.157 -8.463 7.915 1.00 85.81 69 GLY A CA 1
ATOM 517 C C . GLY A 1 69 ? 4.402 -8.317 7.029 1.00 85.81 69 GLY A C 1
ATOM 518 O O . GLY A 1 69 ? 4.964 -9.313 6.585 1.00 85.81 69 GLY A O 1
ATOM 519 N N . PHE A 1 70 ? 4.890 -7.088 6.820 1.00 82.56 70 PHE A N 1
ATOM 520 C CA . PHE A 1 70 ? 6.027 -6.808 5.931 1.00 82.56 70 PHE A CA 1
ATOM 521 C C . PHE A 1 70 ? 7.402 -6.822 6.618 1.00 82.56 70 PHE A C 1
ATOM 523 O O . PHE A 1 70 ? 8.428 -6.820 5.937 1.00 82.56 70 PHE A O 1
ATOM 530 N N . GLY A 1 71 ? 7.458 -6.834 7.952 1.00 78.31 71 GLY A N 1
ATOM 531 C CA . GLY A 1 71 ? 8.721 -6.822 8.696 1.00 78.31 71 GLY A CA 1
ATOM 532 C C . GLY A 1 71 ? 9.378 -5.436 8.757 1.00 78.31 71 GLY A C 1
ATOM 533 O O . GLY A 1 71 ? 8.859 -4.553 9.436 1.00 78.31 71 GLY A O 1
ATOM 534 N N . ASP A 1 72 ? 10.538 -5.255 8.104 1.00 81.38 72 ASP A N 1
ATOM 535 C CA . ASP A 1 72 ? 11.408 -4.058 8.192 1.00 81.38 72 ASP A CA 1
ATOM 536 C C . ASP A 1 72 ? 10.835 -2.844 7.432 1.00 81.38 72 ASP A C 1
ATOM 538 O O . ASP A 1 72 ? 11.358 -2.360 6.423 1.00 81.38 72 ASP A O 1
ATOM 542 N N . VAL A 1 73 ? 9.682 -2.377 7.902 1.00 86.25 73 VAL A N 1
ATOM 543 C CA . VAL A 1 73 ? 8.976 -1.230 7.346 1.00 86.25 73 VAL A CA 1
ATOM 544 C C . VAL A 1 73 ? 9.572 0.088 7.842 1.00 86.25 73 VAL A C 1
ATOM 546 O O . VAL A 1 73 ? 9.921 0.267 9.009 1.00 86.25 73 VAL A O 1
ATOM 549 N N . ARG A 1 74 ? 9.592 1.091 6.967 1.00 85.19 74 ARG A N 1
ATOM 550 C CA . ARG A 1 74 ? 9.850 2.483 7.347 1.00 85.19 74 ARG A CA 1
ATOM 551 C C . ARG A 1 74 ? 8.527 3.175 7.623 1.00 85.19 74 ARG A C 1
ATOM 553 O O . ARG A 1 74 ? 7.793 3.517 6.695 1.00 85.19 74 ARG A O 1
ATOM 560 N N . LEU A 1 75 ? 8.219 3.373 8.899 1.00 83.81 75 LEU A N 1
ATOM 561 C CA . LEU A 1 75 ? 7.012 4.076 9.327 1.00 83.81 75 LEU A CA 1
ATOM 562 C C . LEU A 1 75 ? 7.098 5.571 8.990 1.00 83.81 75 LEU A C 1
ATOM 564 O O . LEU A 1 75 ? 8.158 6.187 9.105 1.00 83.81 75 LEU A O 1
ATOM 568 N N . ARG A 1 76 ? 5.964 6.165 8.608 1.00 79.00 76 ARG A N 1
ATOM 569 C CA . ARG A 1 76 ? 5.770 7.618 8.597 1.00 79.00 76 ARG A CA 1
ATOM 570 C C . ARG A 1 76 ? 5.017 8.011 9.869 1.00 79.00 76 ARG A C 1
ATOM 572 O O . ARG A 1 76 ? 3.809 7.774 9.936 1.00 79.00 76 ARG A O 1
ATOM 579 N N . PRO A 1 77 ? 5.723 8.534 10.887 1.00 67.31 77 PRO A N 1
ATOM 580 C CA . PRO A 1 77 ? 5.092 8.908 12.140 1.00 67.31 77 PRO A CA 1
ATOM 581 C C . PRO A 1 77 ? 4.190 10.129 11.946 1.00 67.31 77 PRO A C 1
ATOM 583 O O . PRO A 1 77 ? 4.524 11.035 11.185 1.00 67.31 77 PRO A O 1
ATOM 586 N N . ALA A 1 78 ? 3.089 10.148 12.688 1.00 66.38 78 ALA A N 1
ATOM 587 C CA . ALA A 1 78 ? 2.303 11.337 12.998 1.00 66.38 78 ALA A CA 1
ATOM 588 C C . ALA A 1 78 ? 2.276 11.520 14.523 1.00 66.38 78 ALA A C 1
ATOM 590 O O . ALA A 1 78 ? 2.868 10.709 15.242 1.00 66.38 78 ALA A O 1
ATOM 591 N N . GLU A 1 79 ? 1.629 12.567 15.043 1.00 62.38 79 GLU A N 1
ATOM 592 C CA . GLU A 1 79 ? 1.380 12.669 16.490 1.00 62.38 79 GLU A CA 1
ATOM 593 C C . GLU A 1 79 ? 0.502 11.485 16.942 1.00 62.38 79 GLU A C 1
ATOM 595 O O . GLU A 1 79 ? -0.720 11.505 16.822 1.00 62.38 79 GLU A O 1
ATOM 600 N N . GLY A 1 80 ? 1.139 10.412 17.422 1.00 67.88 80 GLY A N 1
ATOM 601 C CA . GLY A 1 80 ? 0.480 9.171 17.828 1.00 67.88 80 GLY A CA 1
ATOM 602 C C . GLY A 1 80 ? 0.668 8.030 16.824 1.00 67.88 80 GLY A C 1
ATOM 603 O O . GLY A 1 80 ? 1.725 7.400 16.786 1.00 67.88 80 GLY A O 1
ATOM 604 N N . THR A 1 81 ? -0.380 7.707 16.066 1.00 64.81 81 THR A N 1
ATOM 605 C CA . THR A 1 81 ? -0.437 6.495 15.225 1.00 64.81 81 THR A CA 1
ATOM 606 C C . THR A 1 81 ? 0.188 6.752 13.848 1.00 64.81 81 THR A C 1
ATOM 608 O O . THR A 1 81 ? 0.013 7.848 13.319 1.00 64.81 81 THR A O 1
ATOM 611 N N . PRO A 1 82 ? 0.924 5.800 13.236 1.00 73.25 82 PRO A N 1
ATOM 612 C CA . PRO A 1 82 ? 1.517 6.016 11.917 1.00 73.25 82 PRO A CA 1
ATOM 613 C C . PRO A 1 82 ? 0.467 6.384 10.861 1.00 73.25 82 PRO A C 1
ATOM 615 O O . PRO A 1 82 ? -0.534 5.692 10.701 1.00 73.25 82 PRO A O 1
ATOM 618 N N . GLU A 1 83 ? 0.746 7.435 10.089 1.00 85.62 83 GLU A N 1
ATOM 619 C CA . GLU A 1 83 ? -0.065 7.868 8.938 1.00 85.62 83 GLU A CA 1
ATOM 620 C C . GLU A 1 83 ? 0.229 7.053 7.672 1.00 85.62 83 GLU A C 1
ATOM 622 O O . GLU A 1 83 ? -0.444 7.187 6.646 1.00 85.62 83 GLU A O 1
ATOM 627 N N . GLY A 1 84 ? 1.258 6.208 7.713 1.00 89.50 84 GLY A N 1
ATOM 628 C CA . GLY A 1 84 ? 1.609 5.308 6.628 1.00 89.50 84 GLY A CA 1
ATOM 629 C C . GLY A 1 84 ? 2.927 4.587 6.863 1.00 89.50 84 GLY A C 1
ATOM 630 O O . GLY A 1 84 ? 3.607 4.790 7.869 1.00 89.50 84 GLY A O 1
ATOM 631 N N . PHE A 1 85 ? 3.323 3.780 5.887 1.00 91.75 85 PHE A N 1
ATOM 632 C CA . PHE A 1 85 ? 4.629 3.130 5.873 1.00 91.75 85 PHE A CA 1
ATOM 633 C C . PHE A 1 85 ? 5.141 2.947 4.446 1.00 91.75 85 PHE A C 1
ATOM 635 O O . PHE A 1 85 ? 4.411 3.115 3.465 1.00 91.75 85 PHE A O 1
ATOM 642 N N . TYR A 1 86 ? 6.422 2.625 4.347 1.00 91.75 86 TYR A N 1
ATOM 643 C CA . TYR A 1 86 ? 7.101 2.262 3.117 1.00 91.75 86 TYR A CA 1
ATOM 644 C C . TYR A 1 86 ? 7.929 1.000 3.338 1.00 91.75 86 TYR A C 1
ATOM 646 O O . TYR A 1 86 ? 8.626 0.898 4.347 1.00 91.75 86 TYR A O 1
ATOM 654 N N . VAL A 1 87 ? 7.911 0.079 2.380 1.00 93.19 87 VAL A N 1
ATOM 655 C CA . VAL A 1 87 ? 8.774 -1.105 2.385 1.00 93.19 87 VAL A CA 1
ATOM 656 C C . VAL A 1 87 ? 9.160 -1.504 0.966 1.00 93.19 87 VAL A C 1
ATOM 658 O O . VAL A 1 87 ? 8.411 -1.282 0.016 1.00 93.19 87 VAL A O 1
ATOM 661 N N . ASP A 1 88 ? 10.358 -2.062 0.826 1.00 91.38 88 ASP A N 1
ATOM 662 C CA . ASP A 1 88 ? 10.791 -2.736 -0.395 1.00 91.38 88 ASP A CA 1
ATOM 663 C C . ASP A 1 88 ? 10.410 -4.216 -0.276 1.00 91.38 88 ASP A C 1
ATOM 665 O O . ASP A 1 88 ? 10.942 -4.932 0.571 1.00 91.38 88 ASP A O 1
ATOM 669 N N . ALA A 1 89 ? 9.465 -4.669 -1.101 1.00 89.00 89 ALA A N 1
ATOM 670 C CA . ALA A 1 89 ? 8.983 -6.051 -1.104 1.00 89.00 89 ALA A CA 1
ATOM 671 C C . ALA A 1 89 ? 9.917 -7.011 -1.872 1.00 89.00 89 ALA A C 1
ATOM 673 O O . ALA A 1 89 ? 9.583 -8.183 -2.087 1.00 89.00 89 ALA A O 1
ATOM 674 N N . GLY A 1 90 ? 11.086 -6.522 -2.295 1.00 87.25 90 GLY A N 1
ATOM 675 C CA . GLY A 1 90 ? 11.997 -7.208 -3.193 1.00 87.25 90 GLY A CA 1
ATOM 676 C C . GLY A 1 90 ? 11.577 -7.051 -4.651 1.00 87.25 90 GLY A C 1
ATOM 677 O O . GLY A 1 90 ? 10.549 -6.463 -4.982 1.00 87.25 90 GLY A O 1
ATOM 678 N N . ASN A 1 91 ? 12.410 -7.564 -5.561 1.00 86.69 91 ASN A N 1
ATOM 679 C CA . ASN A 1 91 ? 12.169 -7.504 -7.008 1.00 86.69 91 ASN A CA 1
ATOM 680 C C . ASN A 1 91 ? 11.849 -6.093 -7.536 1.00 86.69 91 ASN A C 1
ATOM 682 O O . ASN A 1 91 ? 11.192 -5.947 -8.567 1.00 86.69 91 ASN A O 1
ATOM 686 N N . PHE A 1 92 ? 12.397 -5.058 -6.884 1.00 85.75 92 PHE A N 1
ATOM 687 C CA . PHE A 1 92 ? 12.191 -3.652 -7.231 1.00 85.75 92 PHE A CA 1
ATOM 688 C C . PHE A 1 92 ? 10.722 -3.219 -7.110 1.00 85.75 92 PHE A C 1
ATOM 690 O O . PHE A 1 92 ? 10.272 -2.370 -7.881 1.00 85.75 92 PHE A O 1
ATOM 697 N N . VAL A 1 93 ? 9.981 -3.814 -6.173 1.00 90.25 93 VAL A N 1
ATOM 698 C CA . VAL A 1 93 ? 8.595 -3.463 -5.862 1.00 90.25 93 VAL A CA 1
ATOM 699 C C . VAL A 1 93 ? 8.566 -2.664 -4.566 1.00 90.25 93 VAL A C 1
ATOM 701 O O . VAL A 1 93 ? 8.810 -3.183 -3.480 1.00 90.25 93 VAL A O 1
ATOM 704 N N . ALA A 1 94 ? 8.245 -1.382 -4.685 1.00 92.88 94 ALA A N 1
ATOM 705 C CA . ALA A 1 94 ? 7.979 -0.515 -3.553 1.00 92.88 94 ALA A CA 1
ATOM 706 C C . ALA A 1 94 ? 6.518 -0.659 -3.122 1.00 92.88 94 ALA A C 1
ATOM 708 O O . ALA A 1 94 ? 5.619 -0.524 -3.948 1.00 92.88 94 ALA A O 1
ATOM 709 N N . VAL A 1 95 ? 6.284 -0.862 -1.829 1.00 94.31 95 VAL A N 1
ATOM 710 C CA . VAL A 1 95 ? 4.952 -0.830 -1.221 1.00 94.31 95 VAL A CA 1
ATOM 711 C C . VAL A 1 95 ? 4.863 0.412 -0.352 1.00 94.31 95 VAL A C 1
ATOM 713 O O . VAL A 1 95 ? 5.682 0.629 0.545 1.00 94.31 95 VAL A O 1
ATOM 716 N N . ARG A 1 96 ? 3.867 1.251 -0.620 1.00 94.06 96 ARG A N 1
ATOM 717 C CA . ARG A 1 96 ? 3.613 2.472 0.139 1.00 94.06 96 ARG A CA 1
ATOM 718 C C . ARG A 1 96 ? 2.178 2.489 0.620 1.00 94.06 96 ARG A C 1
ATOM 720 O O . ARG A 1 96 ? 1.268 2.608 -0.187 1.00 94.06 96 ARG A O 1
ATOM 727 N N . ALA A 1 97 ? 1.997 2.485 1.931 1.00 93.62 97 ALA A N 1
ATOM 728 C CA . ALA A 1 97 ? 0.697 2.689 2.549 1.00 93.62 97 ALA A CA 1
ATOM 729 C C . ALA A 1 97 ? 0.555 4.126 3.070 1.00 93.62 97 ALA A C 1
ATOM 731 O O . ALA A 1 97 ? 1.535 4.758 3.498 1.00 93.62 97 ALA A O 1
ATOM 732 N N . ARG A 1 98 ? -0.668 4.656 3.034 1.00 93.75 98 ARG A N 1
ATOM 733 C CA . ARG A 1 98 ? -1.035 5.949 3.626 1.00 93.75 98 ARG A CA 1
ATOM 734 C C . ARG A 1 98 ? -2.507 5.992 4.009 1.00 93.75 98 ARG A C 1
ATOM 736 O O . ARG A 1 98 ? -3.337 5.446 3.289 1.00 93.75 98 ARG A O 1
ATOM 743 N N . VAL A 1 99 ? -2.834 6.722 5.068 1.00 92.56 99 VAL A N 1
ATOM 744 C CA . VAL A 1 99 ? -4.208 7.181 5.306 1.00 92.56 99 VAL A CA 1
ATOM 745 C C . VAL A 1 99 ? -4.575 8.201 4.223 1.00 92.56 99 VAL A C 1
ATOM 747 O O . VAL A 1 99 ? -3.791 9.103 3.918 1.00 92.56 99 VAL A O 1
ATOM 750 N N . ASN A 1 100 ? -5.743 8.041 3.599 1.00 90.75 100 ASN A N 1
ATOM 751 C CA . ASN A 1 100 ? -6.240 8.923 2.535 1.00 90.75 100 ASN A CA 1
ATOM 752 C C . ASN A 1 100 ? -7.541 9.656 2.908 1.00 90.75 100 ASN A C 1
ATOM 754 O O . ASN A 1 100 ? -8.151 10.305 2.064 1.00 90.75 100 ASN A O 1
ATOM 758 N N . GLY A 1 101 ? -7.958 9.555 4.167 1.00 89.00 101 GLY A N 1
ATOM 759 C CA . GLY A 1 101 ? -9.162 10.168 4.716 1.00 89.00 101 GLY A CA 1
ATOM 760 C C . GLY A 1 101 ? -9.753 9.296 5.825 1.00 89.00 101 GLY A C 1
ATOM 761 O O . GLY A 1 101 ? -9.226 8.208 6.081 1.00 89.00 101 GLY A O 1
ATOM 762 N N . PRO A 1 102 ? -10.845 9.745 6.466 1.00 91.25 102 PRO A N 1
ATOM 763 C CA . PRO A 1 102 ? -11.565 8.937 7.441 1.00 91.25 102 PRO A CA 1
ATOM 764 C C . PRO A 1 102 ? -11.954 7.576 6.851 1.00 91.25 102 PRO A C 1
ATOM 766 O O . PRO A 1 102 ? -12.413 7.471 5.711 1.00 91.25 102 PRO A O 1
ATOM 769 N N . GLY A 1 103 ? -11.683 6.520 7.605 1.00 93.62 103 GLY A N 1
ATOM 770 C CA . GLY A 1 103 ? -11.928 5.127 7.264 1.00 93.62 103 GLY A CA 1
ATOM 771 C C . GLY A 1 103 ? -11.133 4.605 6.071 1.00 93.62 103 GLY A C 1
ATOM 772 O O . GLY A 1 103 ? -11.416 3.499 5.629 1.00 93.62 103 GLY A O 1
ATOM 773 N N . THR A 1 104 ? -10.177 5.355 5.510 1.00 94.62 104 THR A N 1
ATOM 774 C CA . THR A 1 104 ? -9.582 5.021 4.207 1.00 94.62 104 THR A CA 1
ATOM 775 C C . THR A 1 104 ? -8.063 4.934 4.265 1.00 94.62 104 THR A C 1
ATOM 777 O O . THR A 1 104 ? -7.375 5.911 4.566 1.00 94.62 104 THR A O 1
ATOM 780 N N . VAL A 1 105 ? -7.525 3.777 3.879 1.00 94.38 105 VAL A N 1
ATOM 781 C CA . VAL A 1 105 ? -6.090 3.531 3.701 1.00 94.38 105 VAL A CA 1
ATOM 782 C C . VAL A 1 105 ? -5.841 3.123 2.254 1.00 94.38 105 VAL A C 1
ATOM 784 O O . VAL A 1 105 ? -6.518 2.252 1.725 1.00 94.38 105 VAL A O 1
ATOM 787 N N . VAL A 1 106 ? -4.859 3.743 1.610 1.00 94.94 106 VAL A N 1
ATOM 788 C CA . VAL A 1 106 ? -4.450 3.413 0.241 1.00 94.94 106 VAL A CA 1
ATOM 789 C C . VAL A 1 106 ? -3.064 2.789 0.273 1.00 94.94 106 VAL A C 1
ATOM 791 O O . VAL A 1 106 ? -2.154 3.334 0.908 1.00 94.94 106 VAL A O 1
ATOM 794 N N . LEU A 1 107 ? -2.906 1.663 -0.422 1.00 94.88 107 LEU A N 1
ATOM 795 C CA . LEU A 1 107 ? -1.626 1.017 -0.673 1.00 94.88 107 LEU A CA 1
ATOM 796 C C . LEU A 1 107 ? -1.295 1.115 -2.157 1.00 94.88 107 LEU A C 1
ATOM 798 O O . LEU A 1 107 ? -2.057 0.676 -3.009 1.00 94.88 107 LEU A O 1
ATOM 802 N N . GLU A 1 108 ? -0.126 1.659 -2.455 1.00 95.19 108 GLU A N 1
ATOM 803 C CA . GLU A 1 108 ? 0.434 1.716 -3.797 1.00 95.19 108 GLU A CA 1
ATOM 804 C C . GLU A 1 108 ? 1.586 0.713 -3.886 1.00 95.19 108 GLU A C 1
ATOM 806 O O . GLU A 1 108 ? 2.569 0.824 -3.144 1.00 95.19 108 GLU A O 1
ATOM 811 N N . LEU A 1 109 ? 1.463 -0.263 -4.785 1.00 95.06 109 LEU A N 1
ATOM 812 C CA . LEU A 1 109 ? 2.536 -1.180 -5.151 1.00 95.06 109 LEU A CA 1
ATOM 813 C C . LEU A 1 109 ? 3.109 -0.729 -6.483 1.00 95.06 109 LEU A C 1
ATOM 815 O O . LEU A 1 109 ? 2.414 -0.748 -7.496 1.00 95.06 109 LEU A O 1
ATOM 819 N N . LYS A 1 110 ? 4.373 -0.321 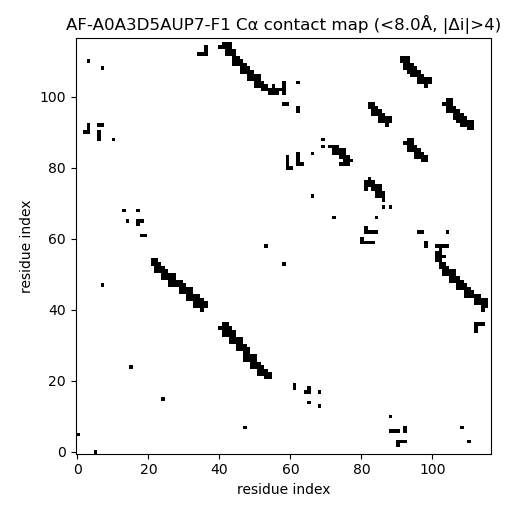-6.490 1.00 94.44 110 LYS A N 1
ATOM 820 C CA . LYS A 1 110 ? 5.012 0.271 -7.661 1.00 94.44 110 LYS A CA 1
ATOM 821 C C . LYS A 1 110 ? 6.288 -0.466 -8.021 1.00 94.44 110 LYS A C 1
ATOM 823 O O . LYS A 1 110 ? 7.179 -0.611 -7.186 1.00 94.44 110 LYS A O 1
ATOM 828 N N . THR A 1 111 ? 6.416 -0.869 -9.278 1.00 92.56 111 THR A N 1
ATOM 829 C CA . THR A 1 111 ? 7.665 -1.426 -9.795 1.00 92.56 111 THR A CA 1
ATOM 830 C C . THR A 1 111 ? 8.667 -0.321 -10.127 1.00 92.56 111 THR A C 1
ATOM 832 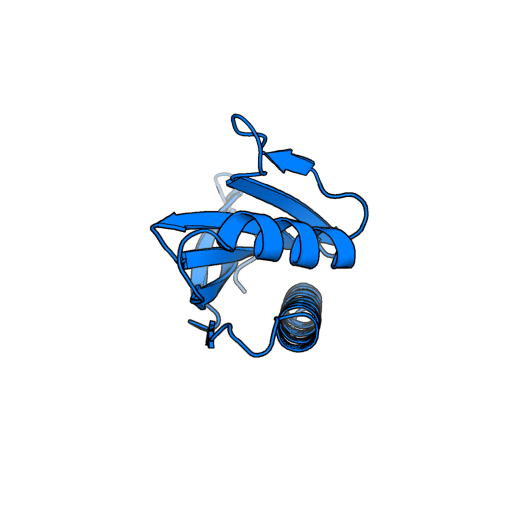O O . THR A 1 111 ? 8.317 0.822 -10.434 1.00 92.56 111 THR A O 1
ATOM 835 N N . GLY A 1 112 ? 9.950 -0.677 -10.144 1.00 88.44 112 GLY A N 1
ATOM 836 C CA . GLY A 1 112 ? 10.972 0.130 -10.801 1.00 88.44 112 GLY A CA 1
ATOM 837 C C . GLY A 1 112 ? 10.694 0.304 -12.301 1.00 88.44 112 GLY A C 1
ATOM 838 O O . GLY A 1 112 ? 10.000 -0.509 -12.912 1.00 88.44 112 GLY A O 1
ATOM 839 N N . CYS A 1 113 ? 11.271 1.355 -12.889 1.00 89.62 113 CYS A N 1
ATOM 840 C CA . CYS A 1 113 ? 11.223 1.589 -14.332 1.00 89.62 113 CYS A CA 1
ATOM 841 C C . CYS A 1 113 ? 12.022 0.508 -15.074 1.00 89.62 113 CYS A C 1
ATOM 843 O O . CYS A 1 113 ? 13.195 0.275 -14.762 1.00 89.62 113 CYS A O 1
ATOM 845 N N . ARG A 1 114 ? 11.395 -0.152 -16.048 1.00 85.75 114 ARG A N 1
ATOM 846 C CA . ARG A 1 114 ? 11.976 -1.236 -16.853 1.00 85.75 114 ARG A CA 1
ATOM 847 C C . ARG A 1 114 ? 11.790 -0.963 -18.338 1.00 85.75 114 ARG A C 1
ATOM 849 O O . ARG A 1 114 ? 10.958 -0.133 -18.675 1.00 85.75 114 ARG A O 1
ATOM 856 N N . PRO A 1 115 ? 12.570 -1.604 -19.226 1.00 85.12 115 PRO A N 1
ATOM 857 C CA . PRO A 1 115 ? 12.335 -1.483 -20.660 1.00 85.12 115 PRO A CA 1
ATOM 858 C C . PRO A 1 115 ? 10.880 -1.838 -20.965 1.00 85.12 115 PRO A C 1
ATOM 860 O O . PRO A 1 115 ? 10.411 -2.877 -20.512 1.00 85.12 115 PRO A O 1
ATOM 863 N N . ALA A 1 116 ? 10.178 -0.930 -21.641 1.00 74.50 116 ALA A N 1
ATOM 864 C CA . ALA A 1 116 ? 8.929 -1.261 -22.301 1.00 74.50 116 ALA A CA 1
ATOM 865 C C . ALA A 1 116 ? 9.352 -1.968 -23.589 1.00 74.50 116 ALA A C 1
ATOM 867 O O . ALA A 1 116 ? 10.100 -1.376 -24.374 1.00 74.50 116 ALA A O 1
ATOM 868 N N . ASP A 1 117 ? 9.024 -3.249 -23.707 1.00 58.97 117 ASP A N 1
ATOM 869 C CA . ASP A 1 117 ? 9.346 -4.043 -24.894 1.00 58.97 117 ASP A CA 1
ATOM 870 C C . ASP A 1 117 ? 8.562 -3.553 -26.124 1.00 58.97 117 ASP A C 1
ATOM 872 O O . ASP A 1 117 ? 7.401 -3.107 -25.957 1.00 58.97 117 ASP A O 1
#

Solvent-accessible surface area (backbone atoms only — not comparable to full-atom values): 6448 Å² total; per-residue (Å²): 134,56,73,46,56,59,50,49,55,49,51,54,51,50,53,64,69,71,53,58,91,76,46,45,83,44,73,78,48,83,42,80,39,84,38,67,73,45,101,90,35,67,16,33,21,46,34,33,43,35,44,34,42,40,59,67,89,42,48,37,60,51,44,53,54,56,43,63,77,71,58,85,52,48,71,38,79,46,99,77,55,42,50,25,35,38,36,75,77,52,76,55,26,39,38,39,40,32,63,75,54,86,18,25,36,37,35,41,39,32,44,54,67,36,78,58,131

Secondary structure (DSSP, 8-state):
--HHHHHHHHHHHHHHHHS-TT-EEEEEEEEEEEEEEETTEEEEEEEEEEEEE--TT-HHHHHHHHHHHHSS-EEE--SSS-SEEEEE-STTEEEEEEEEETTEEEEEEEEPPB---